Protein AF-A0A413WG36-F1 (afdb_monomer_lite)

pLDDT: mean 85.93, std 10.25, range [52.0, 97.69]

Secondary structure (DSSP, 8-state):
---HHHHHHHHHHHHHHHHHHHHTTTT-GGGG-TT--HHHHHHHHHHHHHHTTHHHHHHHHHHHHHHHHHHHHHHHHHT--

Radius of gyration: 17.77 Å; chains: 1; bounding box: 43×19×49 Å

Structure (mmCIF, N/CA/C/O backbone):
data_AF-A0A413WG36-F1
#
_entry.id   AF-A0A413WG36-F1
#
loop_
_atom_site.group_PDB
_atom_site.id
_atom_site.type_symbol
_atom_site.label_atom_id
_atom_site.label_alt_id
_atom_site.label_comp_id
_atom_site.label_asym_id
_atom_site.label_entity_id
_atom_site.label_seq_id
_atom_site.pdbx_PDB_ins_code
_atom_site.Cartn_x
_atom_site.Cartn_y
_atom_site.Cartn_z
_atom_site.occupancy
_atom_site.B_iso_or_equiv
_atom_site.auth_seq_id
_atom_site.auth_comp_id
_atom_site.auth_asym_id
_atom_site.auth_atom_id
_atom_site.pdbx_PDB_model_num
ATOM 1 N N . MET A 1 1 ? 10.283 -4.565 -22.623 1.00 59.16 1 MET A N 1
ATOM 2 C CA . MET A 1 1 ? 8.895 -4.936 -22.262 1.00 59.16 1 MET A CA 1
ATOM 3 C C . MET A 1 1 ? 8.724 -4.669 -20.773 1.00 59.16 1 MET A C 1
ATOM 5 O O . MET A 1 1 ? 9.578 -5.105 -20.011 1.00 59.16 1 MET A O 1
ATOM 9 N N . VAL A 1 2 ? 7.718 -3.897 -20.354 1.00 71.00 2 VAL A N 1
ATOM 10 C CA . VAL A 1 2 ? 7.482 -3.636 -18.921 1.00 71.00 2 VAL A CA 1
ATOM 11 C C . VAL A 1 2 ? 7.045 -4.945 -18.269 1.00 71.00 2 VAL A C 1
ATOM 13 O O . VAL A 1 2 ? 6.080 -5.562 -18.716 1.00 71.00 2 VAL A O 1
ATOM 16 N N . ASN A 1 3 ? 7.760 -5.396 -17.238 1.00 86.75 3 ASN A N 1
ATOM 17 C CA . ASN A 1 3 ? 7.364 -6.587 -16.495 1.00 86.75 3 ASN A CA 1
ATOM 18 C C . ASN A 1 3 ? 6.168 -6.245 -15.594 1.00 86.75 3 ASN A C 1
ATOM 20 O O . ASN A 1 3 ? 6.338 -5.723 -14.493 1.00 86.75 3 ASN A O 1
ATOM 24 N N . THR A 1 4 ? 4.956 -6.557 -16.059 1.00 89.12 4 THR A N 1
ATOM 25 C CA . THR A 1 4 ? 3.701 -6.259 -15.352 1.00 89.12 4 THR A CA 1
ATOM 26 C C . THR A 1 4 ? 3.644 -6.881 -13.958 1.00 89.12 4 THR A C 1
ATOM 28 O O . THR A 1 4 ? 3.099 -6.265 -13.047 1.00 89.12 4 THR A O 1
ATOM 31 N N . LYS A 1 5 ? 4.247 -8.063 -13.753 1.00 91.62 5 LYS A N 1
ATOM 32 C CA . LYS A 1 5 ? 4.291 -8.708 -12.429 1.00 91.62 5 LYS A CA 1
ATOM 33 C C . LYS A 1 5 ? 5.141 -7.901 -11.454 1.00 91.62 5 LYS A C 1
ATOM 35 O O . LYS A 1 5 ? 4.712 -7.654 -10.333 1.00 91.62 5 LYS A O 1
ATOM 40 N N . SER A 1 6 ? 6.317 -7.455 -11.902 1.00 90.69 6 SER A N 1
ATOM 41 C CA . SER A 1 6 ? 7.201 -6.602 -11.101 1.00 90.69 6 SER A CA 1
ATOM 42 C C . SER A 1 6 ? 6.542 -5.263 -10.784 1.00 90.69 6 SER A C 1
ATOM 44 O O . SER A 1 6 ? 6.602 -4.814 -9.644 1.00 90.69 6 SER A O 1
ATOM 46 N N . PHE A 1 7 ? 5.875 -4.654 -11.768 1.00 94.12 7 PHE A N 1
ATOM 47 C CA . PHE A 1 7 ? 5.137 -3.411 -11.567 1.00 94.12 7 PHE A CA 1
ATOM 48 C C . PHE A 1 7 ? 4.038 -3.578 -10.511 1.00 94.12 7 PHE A C 1
ATOM 50 O O . PHE A 1 7 ? 3.985 -2.802 -9.564 1.00 94.12 7 PHE A O 1
ATOM 57 N N . MET A 1 8 ? 3.192 -4.608 -10.638 1.00 96.38 8 MET A N 1
ATOM 58 C CA . MET A 1 8 ? 2.107 -4.864 -9.685 1.00 96.38 8 MET A CA 1
ATOM 59 C C . MET A 1 8 ? 2.625 -5.155 -8.277 1.00 96.38 8 MET A C 1
ATOM 61 O O . MET A 1 8 ? 2.049 -4.663 -7.311 1.00 96.38 8 MET A O 1
ATOM 65 N N . LEU A 1 9 ? 3.707 -5.927 -8.153 1.00 96.00 9 LEU A N 1
ATOM 66 C CA . LEU A 1 9 ? 4.284 -6.252 -6.852 1.00 96.00 9 LEU A CA 1
ATOM 67 C C . LEU A 1 9 ? 4.770 -4.984 -6.149 1.00 96.00 9 LEU A C 1
ATOM 69 O O . LEU A 1 9 ? 4.366 -4.726 -5.020 1.00 96.00 9 LEU A O 1
ATOM 73 N N . VAL A 1 10 ? 5.552 -4.151 -6.839 1.00 96.06 10 VAL A N 1
ATOM 74 C CA . VAL A 1 10 ? 6.037 -2.880 -6.282 1.00 96.06 10 VAL A CA 1
ATOM 75 C C . VAL A 1 10 ? 4.877 -1.941 -5.969 1.00 96.06 10 VAL A C 1
ATOM 77 O O . VAL A 1 10 ? 4.873 -1.321 -4.909 1.00 96.06 10 VAL A O 1
ATOM 80 N N . PHE A 1 11 ? 3.858 -1.894 -6.828 1.00 97.38 11 PHE A N 1
ATOM 81 C CA . PHE A 1 11 ? 2.684 -1.050 -6.627 1.00 97.38 11 PHE A CA 1
ATOM 82 C C . PHE A 1 11 ? 1.963 -1.405 -5.333 1.00 97.38 11 PHE A C 1
ATOM 84 O O . PHE A 1 11 ? 1.741 -0.541 -4.486 1.00 97.38 11 PHE A O 1
ATOM 91 N N . VAL A 1 12 ? 1.640 -2.687 -5.157 1.00 97.00 12 VAL A N 1
ATOM 92 C CA . VAL A 1 12 ? 0.957 -3.177 -3.958 1.00 97.00 12 VAL A CA 1
ATOM 93 C C . VAL A 1 12 ? 1.835 -2.973 -2.724 1.00 97.00 12 VAL A C 1
ATOM 95 O O . VAL A 1 12 ? 1.341 -2.506 -1.701 1.00 97.00 12 VAL A O 1
ATOM 98 N N . SER A 1 13 ? 3.139 -3.24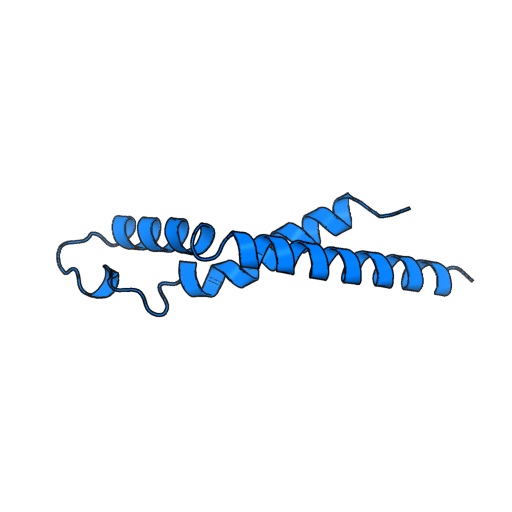9 -2.812 1.00 96.69 13 SER A N 1
ATOM 99 C CA . SER A 1 13 ? 4.065 -3.058 -1.692 1.00 96.69 13 SER A CA 1
ATOM 100 C C . SER A 1 13 ? 4.160 -1.599 -1.244 1.00 96.69 13 SER A C 1
ATOM 102 O O . SER A 1 13 ? 4.046 -1.329 -0.051 1.00 96.69 13 SER A O 1
ATOM 104 N N . VAL A 1 14 ? 4.328 -0.653 -2.172 1.00 97.12 14 VAL A N 1
ATOM 105 C CA . VAL A 1 14 ? 4.405 0.781 -1.849 1.00 97.12 14 VAL A CA 1
ATOM 106 C C . VAL A 1 14 ? 3.082 1.270 -1.263 1.00 97.12 14 VAL A C 1
ATOM 108 O O . VAL A 1 14 ? 3.088 1.956 -0.241 1.00 97.12 14 VAL A O 1
ATOM 111 N N . TYR A 1 15 ? 1.950 0.854 -1.835 1.00 96.38 15 TYR A N 1
ATOM 112 C CA . TYR A 1 15 ? 0.632 1.225 -1.327 1.00 96.38 15 TYR A CA 1
ATOM 113 C C . TYR A 1 15 ? 0.420 0.753 0.117 1.00 96.38 15 TYR A C 1
ATOM 115 O O . TYR A 1 15 ? -0.044 1.516 0.971 1.00 96.38 15 TYR A O 1
ATOM 123 N N . LEU A 1 16 ? 0.781 -0.502 0.404 1.00 95.19 16 LEU A N 1
ATOM 124 C CA . LEU A 1 16 ? 0.689 -1.076 1.745 1.00 95.19 16 LEU A CA 1
ATOM 125 C C . LEU A 1 16 ? 1.610 -0.348 2.724 1.00 95.19 16 LEU A C 1
ATOM 127 O O . LEU A 1 16 ? 1.158 0.038 3.798 1.00 95.19 16 LEU A O 1
ATOM 131 N N . LEU A 1 17 ? 2.861 -0.081 2.338 1.00 94.94 17 LEU A N 1
ATOM 132 C CA . LEU A 1 17 ? 3.814 0.663 3.166 1.00 94.94 17 LEU A CA 1
ATOM 133 C C . LEU A 1 17 ? 3.299 2.060 3.528 1.00 94.94 17 LEU A C 1
ATOM 135 O O . LEU A 1 17 ? 3.383 2.461 4.685 1.00 94.94 17 LEU A O 1
ATOM 139 N N . MET A 1 18 ? 2.712 2.781 2.571 1.00 93.44 18 MET A N 1
ATOM 140 C CA . MET A 1 18 ? 2.109 4.093 2.830 1.00 93.44 18 MET A CA 1
ATOM 141 C C . MET A 1 18 ? 0.840 4.017 3.689 1.00 93.44 18 MET A C 1
ATOM 143 O O . MET A 1 18 ? 0.456 5.008 4.306 1.00 93.44 18 MET A O 1
ATOM 147 N N . SER A 1 19 ? 0.168 2.866 3.718 1.00 91.50 19 SER A N 1
ATOM 148 C CA . SER A 1 19 ? -1.046 2.649 4.513 1.00 91.50 19 SER A CA 1
ATOM 149 C C . SER A 1 19 ? -0.736 2.245 5.958 1.00 91.50 19 SER A C 1
ATOM 151 O O . SER A 1 19 ? -1.526 2.545 6.852 1.00 91.50 19 SER A O 1
ATOM 153 N N . LEU A 1 20 ? 0.428 1.632 6.210 1.00 90.31 20 LEU A N 1
ATOM 154 C CA . LEU A 1 20 ? 0.825 1.112 7.523 1.00 90.31 20 LEU A CA 1
ATOM 155 C C . LEU A 1 20 ? 0.717 2.124 8.676 1.00 90.31 20 LEU A C 1
ATOM 157 O O . LEU A 1 20 ? 0.119 1.757 9.684 1.00 90.31 20 LEU A O 1
ATOM 161 N N . PRO A 1 21 ? 1.222 3.372 8.583 1.00 86.56 21 PRO A N 1
ATOM 162 C CA . PRO A 1 21 ? 1.144 4.312 9.704 1.00 86.56 21 PRO A CA 1
ATOM 163 C C . PRO A 1 21 ? -0.294 4.555 10.177 1.00 86.56 21 PRO A C 1
ATOM 165 O O . PRO A 1 21 ? -0.572 4.554 11.374 1.00 86.56 21 PRO A O 1
ATOM 168 N N . SER A 1 22 ? -1.222 4.692 9.227 1.00 84.19 22 SER A N 1
ATOM 169 C CA . SER A 1 22 ? -2.643 4.872 9.515 1.00 84.19 22 SER A CA 1
ATOM 170 C C . SER A 1 22 ? -3.296 3.578 10.019 1.00 84.19 22 SER A C 1
ATOM 172 O O . SER A 1 22 ? -4.100 3.620 10.943 1.00 84.19 22 SER A O 1
ATOM 174 N N . MET A 1 23 ? -2.900 2.415 9.486 1.00 85.06 23 MET A N 1
ATOM 175 C CA . MET A 1 23 ? -3.370 1.103 9.962 1.00 85.06 23 MET A CA 1
ATOM 176 C C . MET A 1 23 ? -2.922 0.776 11.392 1.00 85.06 23 MET A C 1
ATOM 178 O O . MET A 1 23 ? -3.564 -0.027 12.065 1.00 85.06 23 MET A O 1
ATOM 182 N N . LEU A 1 24 ? -1.833 1.391 11.855 1.00 83.31 24 LEU A N 1
ATOM 183 C CA . LEU A 1 24 ? -1.339 1.283 13.227 1.00 83.31 24 LEU A CA 1
ATOM 184 C C . LEU A 1 24 ? -1.976 2.309 14.177 1.00 83.31 24 LEU A C 1
ATOM 186 O O . LEU A 1 24 ? -1.583 2.381 15.337 1.00 83.31 24 LEU A O 1
ATOM 190 N N . GLY A 1 25 ? -2.952 3.094 13.709 1.00 74.06 25 GLY A N 1
ATOM 191 C CA . GLY A 1 25 ? -3.688 4.033 14.553 1.00 74.06 25 GLY A CA 1
ATOM 192 C C . GLY A 1 25 ? -2.909 5.300 14.919 1.00 74.06 25 GLY A C 1
ATOM 193 O O . GLY A 1 25 ? -3.346 6.045 15.793 1.00 74.06 25 GLY A O 1
ATOM 194 N N . ILE A 1 26 ? -1.782 5.599 14.256 1.00 73.56 26 ILE A N 1
ATOM 195 C CA . ILE A 1 26 ? -0.988 6.798 14.563 1.00 73.56 26 ILE A CA 1
ATOM 196 C C . ILE A 1 26 ? -1.821 8.051 14.256 1.00 73.56 26 ILE A C 1
ATOM 198 O O . ILE A 1 26 ? -2.103 8.350 13.097 1.00 73.56 26 ILE A O 1
ATOM 202 N N . GLY A 1 27 ? -2.205 8.785 15.306 1.00 67.94 27 GLY A N 1
ATOM 203 C CA . GLY A 1 27 ? -3.008 10.008 15.203 1.00 67.94 27 GLY A CA 1
ATOM 204 C C . GLY A 1 27 ? -4.527 9.795 15.182 1.00 67.94 27 GLY A C 1
ATOM 205 O O . GLY A 1 27 ? -5.251 10.727 14.837 1.00 67.94 27 GLY A O 1
ATOM 206 N N . TYR A 1 28 ? -5.028 8.606 15.540 1.00 67.94 28 TYR A N 1
ATOM 207 C CA . TYR A 1 28 ? -6.464 8.319 15.526 1.00 67.94 28 TYR A CA 1
ATOM 208 C C . TYR A 1 28 ? -7.194 8.665 16.829 1.00 67.94 28 TYR A C 1
ATOM 210 O O . TYR A 1 28 ? -6.743 8.391 17.936 1.00 67.94 28 TYR A O 1
ATOM 218 N N . VAL A 1 29 ? -8.416 9.184 16.676 1.00 64.25 29 VAL A N 1
ATOM 219 C CA . VAL A 1 29 ? -9.318 9.549 17.785 1.00 64.25 29 VAL A CA 1
ATOM 220 C C . VAL A 1 29 ? -9.983 8.320 18.430 1.00 64.25 29 VAL A C 1
ATOM 222 O O . VAL A 1 29 ? -10.433 8.392 19.567 1.00 64.25 29 VAL A O 1
ATOM 225 N N . ILE A 1 30 ? -10.015 7.165 17.750 1.00 66.31 30 ILE A N 1
ATOM 226 C CA . ILE A 1 30 ? -10.635 5.916 18.252 1.00 66.31 30 ILE A CA 1
ATOM 227 C C . ILE A 1 30 ? -9.981 5.416 19.555 1.00 66.31 30 ILE A C 1
ATOM 229 O O . ILE A 1 30 ? -10.636 4.738 20.354 1.00 66.31 30 ILE A O 1
ATOM 233 N N . ASP A 1 31 ? -8.731 5.799 19.828 1.00 66.50 31 ASP A N 1
ATOM 234 C CA . ASP A 1 31 ? -8.074 5.507 21.105 1.00 66.50 31 ASP A CA 1
ATOM 235 C C . ASP A 1 31 ? -8.818 6.123 22.302 1.00 66.50 31 ASP A C 1
ATOM 237 O O . ASP A 1 31 ? -8.812 5.537 23.383 1.00 66.50 31 ASP A O 1
ATOM 241 N N . TRP A 1 32 ? -9.553 7.220 22.092 1.00 70.00 32 TRP A N 1
ATOM 242 C CA . TRP A 1 32 ? -10.260 7.983 23.125 1.00 70.00 32 TRP A CA 1
ATOM 243 C C . TRP A 1 32 ? -11.648 7.428 23.477 1.00 70.00 32 TRP A C 1
ATOM 245 O O . TRP A 1 32 ? -12.295 7.965 24.371 1.00 70.00 32 TRP A O 1
ATOM 255 N N . ILE A 1 33 ? -12.116 6.367 22.803 1.00 76.25 33 ILE A N 1
ATOM 256 C CA . ILE A 1 33 ? -13.404 5.721 23.101 1.00 76.25 33 ILE A CA 1
ATOM 257 C C . ILE A 1 33 ? -13.163 4.570 24.093 1.00 76.25 33 ILE A C 1
ATOM 259 O O . ILE A 1 33 ? -12.562 3.556 23.702 1.00 76.25 33 ILE A O 1
ATOM 263 N N . PRO A 1 34 ? -13.598 4.693 25.361 1.00 72.06 34 PRO A N 1
ATOM 264 C CA . PRO A 1 34 ? -13.311 3.702 26.393 1.00 72.06 34 PRO A CA 1
ATOM 265 C C . PRO A 1 34 ? -14.116 2.404 26.222 1.00 72.06 34 PRO A C 1
ATOM 267 O O . PRO A 1 34 ? -13.597 1.344 26.562 1.00 72.06 34 PRO A O 1
ATOM 270 N N . GLU A 1 35 ? -15.325 2.435 25.641 1.00 82.62 35 GLU A N 1
ATOM 271 C CA . GLU A 1 35 ? -16.158 1.227 25.472 1.00 82.62 35 GLU A CA 1
ATOM 272 C C . GLU A 1 35 ? -15.873 0.419 24.193 1.00 82.62 35 GLU A C 1
ATOM 274 O O . GLU A 1 35 ? -16.453 -0.650 23.989 1.00 82.62 35 GLU A O 1
ATOM 279 N N . ALA A 1 36 ? -15.000 0.898 23.304 1.00 77.81 36 ALA A N 1
ATOM 280 C CA . ALA A 1 36 ? -14.730 0.205 22.048 1.00 77.81 36 ALA A CA 1
ATOM 281 C C . ALA A 1 36 ? -13.804 -1.005 22.265 1.00 77.81 36 ALA A C 1
ATOM 283 O O . ALA A 1 36 ? -12.661 -0.868 22.708 1.00 77.81 36 ALA A O 1
ATOM 284 N N . ALA A 1 37 ? -14.279 -2.197 21.890 1.00 84.94 37 ALA A N 1
ATOM 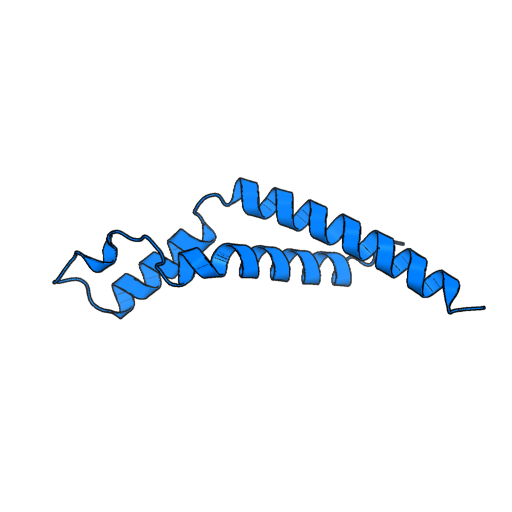285 C CA . ALA A 1 37 ? -13.493 -3.424 21.969 1.00 84.94 37 ALA A CA 1
ATOM 286 C C . ALA A 1 37 ? -12.244 -3.346 21.071 1.00 84.94 37 ALA A C 1
ATOM 288 O O . ALA A 1 37 ? -12.297 -2.813 19.960 1.00 84.94 37 ALA A O 1
ATOM 289 N N . LEU A 1 38 ? -11.129 -3.950 21.500 1.00 81.31 38 LEU A N 1
ATOM 290 C CA . LEU A 1 38 ? -9.854 -3.920 20.762 1.00 81.31 38 LEU A CA 1
ATOM 291 C C . LEU A 1 38 ? -9.987 -4.369 19.297 1.00 81.31 38 LEU A C 1
ATOM 293 O O . LEU A 1 38 ? -9.413 -3.747 18.406 1.00 81.31 38 LEU A O 1
ATOM 297 N N . LEU A 1 39 ? -10.791 -5.403 19.027 1.00 83.19 39 LEU A N 1
ATOM 298 C CA . LEU A 1 39 ? -11.041 -5.880 17.661 1.00 83.19 39 LEU A CA 1
ATOM 299 C C . LEU A 1 39 ? -11.804 -4.862 16.801 1.00 83.19 39 LEU A C 1
ATOM 301 O O . LEU A 1 39 ? -11.548 -4.763 15.602 1.00 83.19 39 LEU A O 1
ATOM 305 N N . GLN A 1 40 ? -12.719 -4.086 17.391 1.00 82.31 40 GLN A N 1
ATOM 306 C CA . GLN A 1 40 ? -13.412 -3.009 16.679 1.00 82.31 40 GLN A CA 1
ATOM 307 C C . GLN A 1 40 ? -12.459 -1.854 16.369 1.00 82.31 40 GLN A C 1
ATOM 309 O O . GLN A 1 40 ? -12.482 -1.352 15.246 1.00 82.31 40 GLN A O 1
ATOM 314 N N . LYS A 1 41 ? -11.585 -1.487 17.3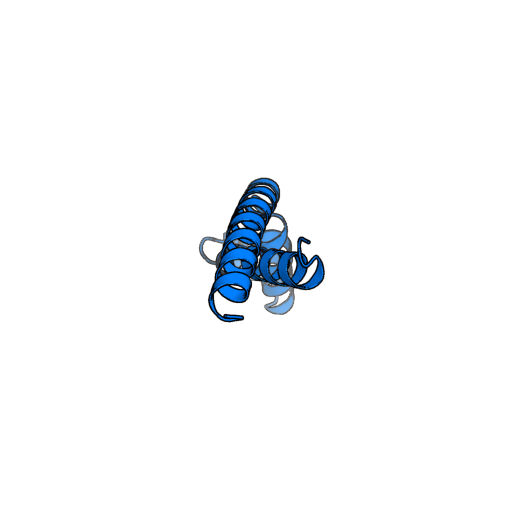18 1.00 82.12 41 LYS A N 1
ATOM 315 C CA . LYS A 1 41 ? -10.557 -0.456 17.106 1.00 82.12 41 LYS A CA 1
ATOM 316 C C . LYS A 1 41 ? -9.602 -0.851 15.980 1.00 82.12 41 LYS A C 1
ATOM 318 O O . LYS A 1 41 ? -9.434 -0.096 15.029 1.00 82.12 41 LYS A O 1
ATOM 323 N N . LEU A 1 42 ? -9.082 -2.080 16.021 1.00 84.19 42 LEU A N 1
ATOM 324 C CA . LEU A 1 42 ? -8.180 -2.606 14.995 1.00 84.19 42 LEU A CA 1
ATOM 325 C C . LEU A 1 42 ? -8.841 -2.659 13.613 1.00 84.19 42 LEU A C 1
ATOM 327 O O . LEU A 1 42 ? -8.235 -2.250 12.626 1.00 84.19 42 LEU A O 1
ATOM 331 N N . LYS A 1 43 ? -10.099 -3.107 13.529 1.00 85.81 43 LYS A N 1
ATOM 332 C CA . LYS A 1 43 ? -10.852 -3.095 12.267 1.00 85.81 43 LYS A CA 1
ATOM 333 C C . LYS A 1 43 ? -11.019 -1.671 11.726 1.00 85.81 43 LYS A C 1
ATOM 335 O O . LYS A 1 43 ? -10.868 -1.469 10.523 1.00 85.81 43 LYS A O 1
ATOM 340 N N . GLY A 1 44 ? -11.303 -0.704 12.601 1.00 85.19 44 GLY A N 1
ATOM 341 C CA . GLY A 1 44 ? -11.378 0.714 12.253 1.00 85.19 44 GLY A CA 1
ATOM 342 C C . GLY A 1 44 ? -10.059 1.241 11.690 1.00 85.19 44 GLY A C 1
ATOM 343 O O . GLY A 1 44 ? -10.053 1.786 10.591 1.00 85.19 44 GLY A O 1
ATOM 344 N N . TYR A 1 45 ? -8.942 0.996 12.383 1.00 86.06 45 TYR A N 1
ATOM 345 C CA . TYR A 1 45 ? -7.609 1.416 11.936 1.00 86.06 45 TYR A CA 1
ATOM 346 C C . TYR A 1 45 ? -7.224 0.815 10.598 1.00 86.06 45 TYR A C 1
ATOM 348 O O . TYR A 1 45 ? -6.746 1.523 9.720 1.00 86.06 45 TYR A O 1
ATOM 356 N N . VAL A 1 46 ? -7.472 -0.479 10.411 1.00 87.75 46 VAL A N 1
ATOM 357 C CA . VAL A 1 46 ? -7.155 -1.154 9.156 1.00 87.75 46 VAL A CA 1
ATOM 358 C C . VAL A 1 46 ? -7.943 -0.537 8.005 1.00 87.75 46 VAL A C 1
ATOM 360 O O . VAL A 1 46 ? -7.336 -0.117 7.024 1.00 87.75 46 VAL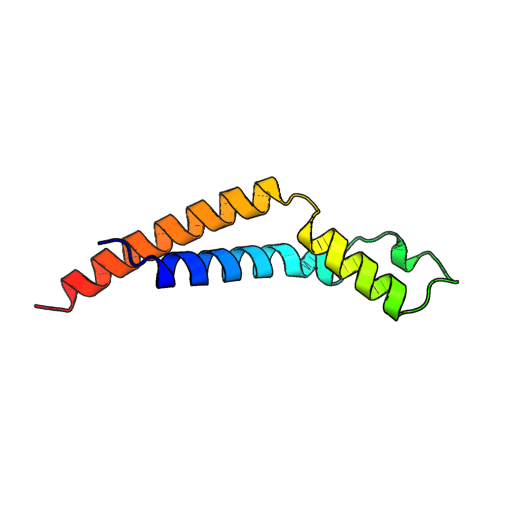 A O 1
ATOM 363 N N . ILE A 1 47 ? -9.271 -0.445 8.122 1.00 88.56 47 ILE A N 1
ATOM 364 C CA . ILE A 1 47 ? -10.120 0.093 7.050 1.00 88.56 47 ILE A CA 1
ATOM 365 C C . ILE A 1 47 ? -9.714 1.527 6.732 1.00 88.56 47 ILE A C 1
ATOM 367 O O . ILE A 1 47 ? -9.446 1.840 5.572 1.00 88.56 47 ILE A O 1
ATOM 371 N N . ASP A 1 48 ? -9.614 2.369 7.757 1.00 87.06 48 ASP A N 1
ATOM 372 C CA . ASP A 1 48 ? -9.332 3.779 7.548 1.00 87.06 48 ASP A CA 1
ATOM 373 C C . ASP A 1 48 ? -7.900 3.994 7.045 1.00 87.06 48 ASP A C 1
ATOM 375 O O . ASP A 1 48 ? -7.661 4.795 6.146 1.00 87.06 48 ASP A O 1
ATOM 379 N N . GLY A 1 49 ? -6.948 3.173 7.485 1.00 86.69 49 GLY A N 1
ATOM 380 C CA . GLY A 1 49 ? -5.594 3.183 6.957 1.00 86.69 49 GLY A CA 1
ATOM 381 C C . GLY A 1 49 ? -5.495 2.796 5.484 1.00 86.69 49 GLY A C 1
ATOM 382 O O . GLY A 1 49 ? -4.620 3.310 4.787 1.00 86.69 49 GLY A O 1
ATOM 383 N N . PHE A 1 50 ? -6.417 1.986 4.964 1.00 87.88 50 PHE A N 1
ATOM 384 C CA . PHE A 1 50 ? -6.522 1.719 3.529 1.00 87.88 50 PHE A CA 1
ATOM 385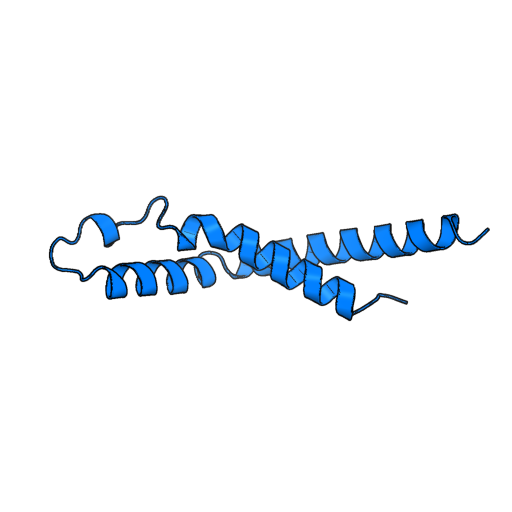 C C . PHE A 1 50 ? -7.215 2.851 2.762 1.00 87.88 50 PHE A C 1
ATOM 387 O O . PHE A 1 50 ? -6.786 3.174 1.652 1.00 87.88 50 PHE A O 1
ATOM 394 N N . THR A 1 51 ? -8.272 3.451 3.312 1.00 89.75 51 THR A N 1
ATOM 395 C CA . THR A 1 51 ? -9.133 4.399 2.583 1.00 89.75 51 THR A CA 1
ATOM 396 C C . THR A 1 51 ? -8.679 5.851 2.688 1.00 89.75 51 THR A C 1
ATOM 398 O O . THR A 1 51 ? -8.851 6.618 1.735 1.00 89.75 51 THR A O 1
ATOM 401 N N . HIS A 1 52 ? -8.067 6.232 3.808 1.00 89.44 52 HIS A N 1
ATOM 402 C CA . HIS A 1 52 ? -7.613 7.590 4.076 1.00 89.44 52 HIS A CA 1
ATOM 403 C C . HIS A 1 52 ? -6.552 8.008 3.056 1.00 89.44 52 HIS A C 1
ATOM 405 O O . HIS A 1 52 ? -5.532 7.333 2.896 1.00 89.44 52 HIS A O 1
ATOM 411 N N . ASN A 1 53 ? -6.791 9.108 2.338 1.00 90.88 53 ASN A N 1
ATOM 412 C CA . ASN A 1 53 ? -5.925 9.598 1.257 1.00 90.88 53 ASN A CA 1
ATOM 413 C C . ASN A 1 53 ? -5.567 8.527 0.203 1.00 90.88 53 ASN A C 1
ATOM 415 O O . ASN A 1 53 ? -4.476 8.550 -0.371 1.00 90.88 53 ASN A O 1
ATOM 419 N N . SER A 1 54 ? -6.481 7.588 -0.069 1.00 92.44 54 SER A N 1
ATOM 420 C CA . SER A 1 54 ? -6.272 6.486 -1.024 1.00 92.44 54 SER A CA 1
ATOM 421 C C . SER A 1 54 ? -5.838 6.964 -2.413 1.00 92.44 54 SER A C 1
ATOM 423 O O . SER A 1 54 ? -4.915 6.393 -2.983 1.00 92.44 54 SER A O 1
ATOM 425 N N . LEU A 1 55 ? -6.406 8.061 -2.930 1.00 94.94 55 LEU A N 1
ATOM 426 C CA . LEU A 1 55 ? -5.996 8.648 -4.215 1.00 94.94 55 LEU A CA 1
ATOM 427 C C . LEU A 1 55 ? -4.510 9.027 -4.241 1.00 94.94 55 LEU A C 1
ATOM 429 O O . LEU A 1 55 ? -3.804 8.691 -5.191 1.00 94.94 55 LEU A O 1
ATOM 433 N N . PHE A 1 56 ? -4.019 9.679 -3.184 1.00 94.56 56 PHE A N 1
ATOM 434 C CA . PHE A 1 56 ? -2.610 10.057 -3.074 1.00 94.56 56 PHE A CA 1
ATOM 435 C C . PHE A 1 56 ? -1.709 8.818 -3.064 1.00 94.56 56 PHE A C 1
ATOM 437 O O . PHE A 1 56 ? -0.726 8.754 -3.802 1.00 94.56 56 PHE A O 1
ATOM 444 N N . LYS A 1 57 ? -2.091 7.796 -2.292 1.00 95.25 57 LYS A N 1
ATOM 445 C CA . LYS A 1 57 ? -1.363 6.524 -2.212 1.00 95.25 57 LYS A CA 1
ATOM 446 C C . LYS A 1 57 ? -1.345 5.791 -3.555 1.00 95.25 57 LYS A C 1
ATOM 448 O O . LYS A 1 57 ? -0.294 5.285 -3.939 1.00 95.25 57 LYS A O 1
ATOM 453 N N . ILE A 1 58 ? -2.461 5.764 -4.291 1.00 96.94 58 ILE A N 1
ATOM 454 C CA . ILE A 1 58 ? -2.549 5.159 -5.634 1.00 96.94 58 ILE A CA 1
ATOM 455 C C . ILE A 1 58 ? -1.587 5.861 -6.594 1.00 96.94 58 ILE A C 1
ATOM 457 O O . ILE A 1 58 ? -0.773 5.196 -7.234 1.00 96.94 58 ILE A O 1
ATOM 461 N N . VAL A 1 59 ? -1.653 7.193 -6.681 1.00 97.69 59 VAL A N 1
ATOM 462 C CA . VAL A 1 59 ? -0.810 7.978 -7.597 1.00 97.69 59 VAL A CA 1
ATOM 463 C C . VAL A 1 59 ? 0.668 7.778 -7.272 1.00 97.69 59 VAL A C 1
ATOM 465 O O . VAL A 1 59 ? 1.463 7.480 -8.164 1.00 97.69 59 VAL A O 1
ATOM 468 N N . PHE A 1 60 ? 1.039 7.869 -5.995 1.00 97.25 60 PHE A N 1
ATOM 469 C CA . PHE A 1 60 ? 2.426 7.707 -5.575 1.00 97.25 60 PHE A CA 1
ATOM 470 C C . PHE A 1 60 ? 2.946 6.287 -5.836 1.00 97.25 60 PHE A C 1
ATOM 472 O O . PHE A 1 60 ? 4.047 6.112 -6.357 1.00 97.25 60 PHE A O 1
ATOM 479 N N . SER A 1 61 ? 2.125 5.270 -5.563 1.00 97.25 61 SER A N 1
ATOM 480 C CA . SER A 1 61 ? 2.465 3.868 -5.832 1.00 97.25 61 SER A CA 1
ATOM 481 C C . SER A 1 61 ? 2.635 3.600 -7.327 1.00 97.25 61 SER A C 1
ATOM 483 O O . SER A 1 61 ? 3.552 2.876 -7.718 1.00 97.25 61 SER A O 1
ATOM 485 N N . ALA A 1 62 ? 1.810 4.212 -8.183 1.00 96.69 62 ALA A N 1
ATOM 486 C CA . ALA A 1 62 ? 1.938 4.107 -9.636 1.00 96.69 62 ALA A CA 1
ATOM 487 C C . ALA A 1 62 ? 3.253 4.722 -10.135 1.00 96.69 62 ALA A C 1
ATOM 489 O O . ALA A 1 62 ? 3.976 4.082 -10.902 1.00 96.69 62 ALA A O 1
ATOM 490 N N . ILE A 1 63 ? 3.596 5.923 -9.656 1.00 96.94 63 ILE A N 1
ATOM 491 C CA . ILE A 1 63 ? 4.847 6.611 -10.007 1.00 96.94 63 ILE A CA 1
ATOM 492 C C . ILE A 1 63 ? 6.056 5.791 -9.546 1.00 96.94 63 ILE A C 1
ATOM 494 O O . ILE A 1 63 ? 6.934 5.492 -10.356 1.00 96.94 63 ILE A O 1
ATOM 498 N N . ALA A 1 64 ? 6.084 5.368 -8.279 1.00 96.56 64 ALA A N 1
ATOM 499 C CA . ALA A 1 64 ? 7.179 4.578 -7.718 1.00 96.56 64 ALA A CA 1
ATOM 500 C C . ALA A 1 64 ? 7.398 3.267 -8.491 1.00 96.56 64 ALA A C 1
ATOM 502 O O . ALA A 1 64 ? 8.529 2.915 -8.826 1.00 96.56 64 ALA A O 1
ATOM 503 N N . SER A 1 65 ? 6.312 2.579 -8.846 1.00 96.06 65 SER A N 1
ATOM 504 C CA . SER A 1 65 ? 6.365 1.326 -9.610 1.00 96.06 65 SER A CA 1
ATOM 505 C C . SER A 1 65 ? 6.831 1.534 -11.044 1.00 96.06 65 SER A C 1
ATOM 507 O O . SER A 1 65 ? 7.584 0.713 -11.574 1.00 96.06 65 SER A O 1
ATOM 509 N N . GLY A 1 66 ? 6.413 2.636 -11.672 1.00 94.00 66 GLY A N 1
ATOM 510 C CA . GLY A 1 66 ? 6.870 3.030 -13.001 1.00 94.00 66 GLY A CA 1
ATOM 511 C C . GLY A 1 66 ? 8.373 3.296 -13.019 1.00 94.00 66 GLY A C 1
ATOM 512 O O . GLY A 1 66 ? 9.085 2.715 -13.838 1.00 94.00 66 GLY A O 1
ATOM 513 N N . ILE A 1 67 ? 8.860 4.094 -12.064 1.00 94.19 67 ILE A N 1
ATOM 514 C CA . ILE A 1 67 ? 10.286 4.399 -11.896 1.00 94.19 67 ILE A CA 1
ATOM 515 C C . ILE A 1 67 ? 11.077 3.112 -11.660 1.00 94.19 67 ILE A C 1
ATOM 517 O O . ILE A 1 67 ? 12.020 2.831 -12.396 1.00 94.19 67 ILE A O 1
ATOM 521 N N . PHE A 1 68 ? 10.670 2.297 -10.683 1.00 93.75 68 PHE A N 1
ATOM 522 C CA . PHE A 1 68 ? 11.370 1.056 -10.356 1.00 93.75 68 PHE A CA 1
ATOM 523 C C . PHE A 1 68 ? 11.472 0.135 -11.571 1.00 93.75 68 PHE A C 1
ATOM 525 O O . PHE A 1 68 ? 12.563 -0.289 -11.942 1.00 93.75 68 PHE A O 1
ATOM 532 N N . THR A 1 69 ? 10.350 -0.121 -12.247 1.00 91.75 69 THR A N 1
ATOM 533 C CA . THR A 1 69 ? 10.328 -1.043 -13.389 1.00 91.75 69 THR A CA 1
ATOM 534 C C . THR A 1 69 ? 11.169 -0.519 -14.554 1.00 91.75 69 THR A C 1
ATOM 536 O O . THR A 1 69 ? 11.842 -1.303 -15.228 1.00 91.75 69 THR A O 1
ATOM 539 N N . PHE A 1 70 ? 11.183 0.799 -14.774 1.00 89.88 70 PHE A N 1
ATOM 540 C CA . PHE A 1 70 ? 12.041 1.433 -15.771 1.00 89.88 70 PHE A CA 1
ATOM 541 C C . PHE A 1 70 ? 13.527 1.201 -15.461 1.00 89.88 70 PHE A C 1
ATOM 543 O O . PHE A 1 70 ? 14.253 0.670 -16.306 1.00 89.88 70 PHE A O 1
ATOM 550 N N . PHE A 1 71 ? 13.969 1.501 -14.238 1.00 90.06 71 PHE A N 1
ATOM 551 C CA . PHE A 1 71 ? 15.360 1.300 -13.827 1.00 90.06 71 PHE A CA 1
ATOM 552 C C . PHE A 1 71 ? 15.773 -0.175 -13.831 1.00 90.06 71 PHE A C 1
ATOM 554 O O . PHE A 1 71 ? 16.830 -0.503 -14.370 1.00 90.06 71 PHE A O 1
ATOM 561 N N . SER A 1 72 ? 14.937 -1.081 -13.319 1.00 87.69 72 SER A N 1
ATOM 562 C CA . SER A 1 72 ? 15.223 -2.521 -13.337 1.00 87.69 72 SER A CA 1
ATOM 563 C C . SER A 1 72 ? 15.369 -3.058 -14.760 1.00 87.69 72 SER A C 1
ATOM 565 O O . SER A 1 72 ? 16.255 -3.870 -15.021 1.00 87.69 72 SER A O 1
ATOM 567 N N . SER A 1 73 ? 14.551 -2.573 -15.702 1.00 86.00 73 SER A N 1
ATOM 568 C CA . SER A 1 73 ? 14.671 -2.967 -17.110 1.00 86.00 73 SER A CA 1
ATOM 569 C C . SER A 1 73 ? 15.988 -2.501 -17.740 1.00 86.00 73 SER A C 1
ATOM 571 O O . SER A 1 73 ? 16.608 -3.251 -18.493 1.00 86.00 73 SER A O 1
ATOM 573 N N . ARG A 1 74 ? 16.453 -1.294 -17.386 1.00 84.44 74 ARG A N 1
ATOM 574 C CA . ARG A 1 74 ? 17.724 -0.728 -17.854 1.00 84.44 74 ARG A CA 1
ATOM 575 C C . ARG A 1 74 ? 18.923 -1.487 -17.282 1.00 84.44 74 ARG A C 1
ATOM 577 O O . ARG A 1 74 ? 19.860 -1.770 -18.019 1.00 84.44 74 ARG A O 1
ATOM 584 N N . TRP A 1 75 ? 18.874 -1.818 -15.993 1.00 81.75 75 TRP A N 1
ATOM 585 C CA . TRP A 1 75 ? 19.938 -2.528 -15.281 1.00 81.75 75 TRP A CA 1
ATOM 586 C C . TRP A 1 75 ? 20.126 -3.963 -15.784 1.00 81.75 75 TRP A C 1
ATOM 588 O O . TRP A 1 75 ? 21.257 -4.391 -16.002 1.00 81.75 75 TRP A O 1
ATOM 598 N N . SER A 1 76 ? 19.026 -4.679 -16.043 1.00 80.75 76 SER A N 1
ATOM 599 C CA . SER A 1 76 ? 19.091 -6.034 -16.604 1.00 80.75 76 SER A CA 1
ATOM 600 C C . SER A 1 76 ? 19.759 -6.048 -17.981 1.00 80.75 76 SER A C 1
ATOM 602 O O . SER A 1 76 ? 20.528 -6.958 -18.269 1.00 80.75 76 SER A O 1
ATOM 604 N N . ALA A 1 77 ? 19.503 -5.036 -18.816 1.00 77.25 77 ALA A N 1
ATOM 605 C CA . ALA A 1 77 ? 20.104 -4.941 -20.143 1.00 77.25 77 ALA A CA 1
ATOM 606 C C . ALA A 1 77 ? 21.618 -4.668 -20.105 1.00 77.25 77 ALA A C 1
ATOM 608 O O . ALA A 1 77 ? 22.316 -5.114 -20.999 1.00 77.25 77 ALA A O 1
ATOM 609 N N . SER A 1 78 ? 22.139 -3.979 -19.081 1.00 81.81 78 SER A N 1
ATOM 610 C CA . SER A 1 78 ? 23.576 -3.664 -18.993 1.00 81.81 78 SER A CA 1
ATOM 611 C C . SER A 1 78 ? 24.445 -4.792 -18.427 1.00 81.81 78 SER A C 1
ATOM 613 O O . SER A 1 78 ? 25.659 -4.670 -18.454 1.00 81.81 78 SER A O 1
ATOM 615 N N . HIS A 1 79 ? 23.844 -5.827 -17.835 1.00 71.56 79 HIS A N 1
ATOM 616 C CA . HIS A 1 79 ? 24.552 -6.975 -17.241 1.00 71.56 79 HIS A CA 1
ATOM 617 C C . HIS A 1 79 ? 24.434 -8.243 -18.101 1.00 71.56 79 HIS A C 1
ATOM 619 O O . HIS A 1 79 ? 24.782 -9.329 -17.646 1.00 71.56 79 HIS A O 1
ATOM 625 N N . SER A 1 80 ? 23.875 -8.114 -19.308 1.00 68.38 80 SER A N 1
ATOM 626 C CA . SER A 1 80 ? 23.728 -9.214 -20.270 1.00 68.38 80 SER A CA 1
ATOM 627 C C . SER A 1 80 ? 24.869 -9.267 -21.299 1.00 68.38 80 SER A C 1
ATOM 629 O O . SER A 1 80 ? 24.860 -10.172 -22.131 1.00 68.38 80 SER A O 1
ATOM 631 N N . ASP A 1 81 ? 25.803 -8.310 -21.238 1.00 52.00 81 ASP A N 1
ATOM 632 C CA . ASP A 1 81 ? 26.987 -8.159 -22.099 1.00 52.00 81 ASP A CA 1
ATOM 633 C C . ASP A 1 81 ? 28.259 -8.553 -21.327 1.00 52.00 81 ASP A C 1
ATOM 635 O O . ASP A 1 81 ? 29.169 -9.151 -21.947 1.00 52.00 81 ASP A O 1
#

Foldseek 3Di:
DQPVVQLVVQLVVQLVVQLVCQLVVPPHPL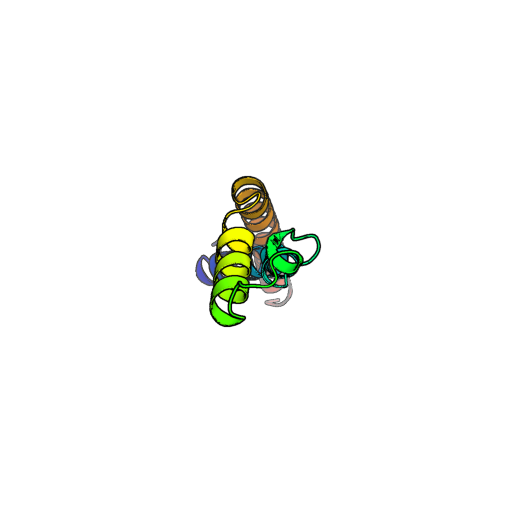VVDPPDDPVNSNVVSNVCSCVPPVVVSNVVSNVRSVVVSVVVVVVVVVVVD

Sequence (81 aa):
MVNTKSFMLVFVSVYLLMSLPSMLGIGYVIDWIPEAALLQKLKGYVIDGFTHNSLFKIVFSAIASGIFTFFSSRWSASHSD